Protein AF-H8GKP0-F1 (afdb_monomer)

Structure (mmCIF, N/CA/C/O backbone):
data_AF-H8GKP0-F1
#
_entry.id   AF-H8GKP0-F1
#
loop_
_atom_site.group_PDB
_atom_site.id
_atom_site.type_symbol
_atom_site.label_atom_id
_atom_site.label_alt_id
_atom_site.label_comp_id
_atom_site.label_asym_id
_atom_site.label_entity_id
_atom_site.label_seq_id
_atom_site.pdbx_PDB_ins_code
_atom_site.Cartn_x
_atom_site.Cartn_y
_atom_site.Cartn_z
_atom_site.occupancy
_atom_site.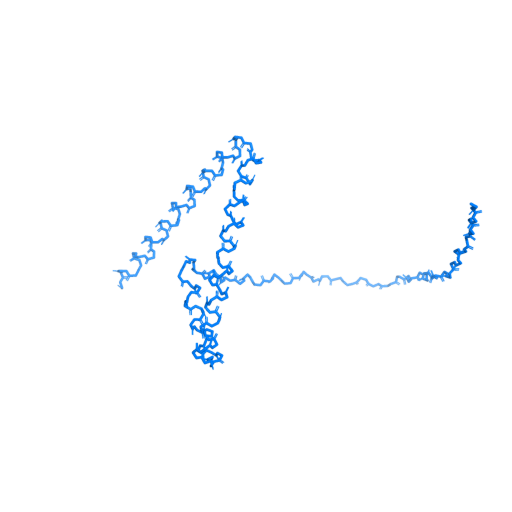B_iso_or_equiv
_atom_site.auth_seq_id
_atom_site.auth_comp_id
_atom_site.auth_asym_id
_atom_site.auth_atom_id
_atom_site.pdbx_PDB_model_num
ATOM 1 N N . MET A 1 1 ? 50.719 -21.593 21.053 1.00 41.06 1 MET A N 1
ATOM 2 C CA . MET A 1 1 ? 50.762 -23.034 21.385 1.00 41.06 1 MET A CA 1
ATOM 3 C C . MET A 1 1 ? 49.450 -23.637 20.949 1.00 41.06 1 MET A C 1
ATOM 5 O O . MET A 1 1 ? 48.398 -23.251 21.436 1.00 41.06 1 MET A O 1
ATOM 9 N N . ASN A 1 2 ? 49.546 -24.506 19.957 1.00 44.72 2 ASN A N 1
ATOM 10 C CA . ASN A 1 2 ? 48.459 -24.949 19.105 1.00 44.72 2 ASN A CA 1
ATOM 11 C C . ASN A 1 2 ? 48.092 -26.350 19.587 1.00 44.72 2 ASN A C 1
ATOM 13 O O . ASN A 1 2 ? 48.994 -27.179 19.703 1.00 44.72 2 ASN A O 1
ATOM 17 N N . LYS A 1 3 ? 46.816 -26.626 19.867 1.00 50.34 3 LYS A N 1
ATOM 18 C CA . LYS A 1 3 ? 46.337 -28.001 20.058 1.00 50.34 3 LYS A CA 1
ATOM 19 C C . LYS A 1 3 ? 44.976 -28.175 19.390 1.00 50.34 3 LYS A C 1
ATOM 21 O O . LYS A 1 3 ? 43.930 -27.935 19.976 1.00 50.34 3 LYS A O 1
ATOM 26 N N . THR A 1 4 ? 45.054 -28.566 18.126 1.00 46.34 4 THR A N 1
ATOM 27 C CA . THR A 1 4 ? 44.065 -29.343 17.376 1.00 46.34 4 THR A CA 1
ATOM 2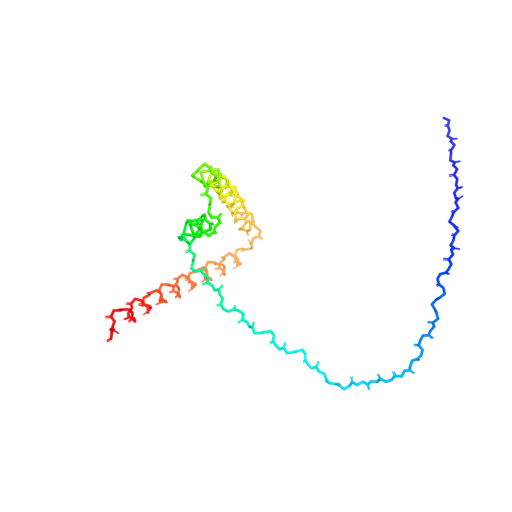8 C C . THR A 1 4 ? 43.699 -30.622 18.128 1.00 46.34 4 THR A C 1
ATOM 30 O O . THR A 1 4 ? 44.605 -31.372 18.494 1.00 46.34 4 THR A O 1
ATOM 33 N N . ILE A 1 5 ? 42.403 -30.911 18.288 1.00 56.22 5 ILE A N 1
ATOM 34 C CA . ILE A 1 5 ? 41.917 -32.282 18.483 1.00 56.22 5 ILE A CA 1
ATOM 35 C C . ILE A 1 5 ? 40.771 -32.544 17.508 1.00 56.22 5 ILE A C 1
ATOM 37 O O . ILE A 1 5 ? 39.774 -31.832 17.432 1.00 56.22 5 ILE A O 1
ATOM 41 N N . THR A 1 6 ? 41.036 -33.581 16.739 1.00 49.31 6 THR A N 1
ATOM 42 C CA . THR A 1 6 ? 40.328 -34.181 15.628 1.00 49.31 6 THR A CA 1
ATOM 43 C C . THR A 1 6 ? 39.234 -35.124 16.135 1.00 49.31 6 THR A C 1
ATOM 45 O O . THR A 1 6 ? 39.485 -35.880 17.065 1.00 49.31 6 THR A O 1
ATOM 48 N N . SER A 1 7 ? 38.106 -35.146 15.415 1.00 41.75 7 SER A N 1
ATOM 49 C CA . SER A 1 7 ? 37.268 -36.325 15.117 1.00 41.75 7 SER A CA 1
ATOM 50 C C . SER A 1 7 ? 36.498 -37.023 16.248 1.00 41.75 7 SER A C 1
ATOM 52 O O . SER A 1 7 ? 37.087 -37.559 17.176 1.00 41.75 7 SER A O 1
ATOM 54 N N . LEU A 1 8 ? 35.178 -37.164 16.061 1.00 42.94 8 LEU A N 1
ATOM 55 C CA . LEU A 1 8 ? 34.588 -38.472 15.729 1.00 42.94 8 LEU A CA 1
ATOM 56 C C . LEU A 1 8 ? 33.151 -38.289 15.207 1.00 42.94 8 LEU A C 1
ATOM 58 O O . LEU A 1 8 ? 32.231 -37.979 15.960 1.00 42.94 8 LEU A O 1
ATOM 62 N N . ILE A 1 9 ? 32.959 -38.491 13.903 1.00 51.09 9 ILE A N 1
ATOM 63 C CA . ILE A 1 9 ? 31.649 -38.788 13.315 1.00 51.09 9 ILE A CA 1
ATOM 64 C C . ILE A 1 9 ? 31.427 -40.282 13.536 1.00 51.09 9 ILE A C 1
ATOM 66 O O . ILE A 1 9 ? 32.162 -41.095 12.977 1.00 51.09 9 ILE A O 1
ATOM 70 N N . LEU A 1 10 ? 30.427 -40.646 14.336 1.00 49.78 10 LEU A N 1
ATOM 71 C CA . LEU A 1 10 ? 29.929 -42.014 14.397 1.00 49.78 10 LEU A CA 1
ATOM 72 C C . LEU A 1 10 ? 28.473 -42.002 13.941 1.00 49.78 10 LEU A C 1
ATOM 74 O O . LEU A 1 10 ? 27.568 -41.584 14.661 1.00 49.78 10 LEU A O 1
ATOM 78 N N . GLY A 1 11 ? 28.290 -42.405 12.687 1.00 40.84 11 GLY A N 1
ATOM 79 C CA . GLY A 1 11 ? 26.989 -42.670 12.105 1.00 40.84 11 GLY A CA 1
ATOM 80 C C . GLY A 1 11 ? 26.307 -43.838 12.809 1.00 40.84 11 GLY A C 1
ATOM 81 O O . GLY A 1 11 ? 26.900 -44.899 12.992 1.00 40.84 11 GLY A O 1
ATOM 82 N N . LEU A 1 12 ? 25.035 -43.652 13.143 1.00 52.44 12 LEU A N 1
ATOM 83 C CA . LEU A 1 12 ? 24.089 -44.745 13.297 1.00 52.44 12 LEU A CA 1
ATOM 84 C C . LEU A 1 12 ? 23.124 -44.659 12.121 1.00 52.44 12 LEU A C 1
ATOM 86 O O . LEU A 1 12 ? 22.399 -43.681 11.946 1.00 52.44 12 LEU A O 1
ATOM 90 N N . GLY A 1 13 ? 23.235 -45.667 11.260 1.00 39.66 13 GLY A N 1
ATOM 91 C CA . GLY A 1 13 ? 22.493 -45.793 10.023 1.00 39.66 13 GLY A CA 1
ATOM 92 C C . GLY A 1 13 ? 21.001 -45.946 10.272 1.00 39.66 13 GLY A C 1
ATOM 93 O O . GLY A 1 13 ? 20.559 -46.826 11.006 1.00 39.66 13 GLY A O 1
ATOM 94 N N . ILE A 1 14 ? 20.227 -45.110 9.593 1.00 53.25 14 ILE A N 1
ATOM 95 C CA . ILE A 1 14 ? 18.821 -45.382 9.329 1.00 53.25 14 ILE A CA 1
ATOM 96 C C . ILE A 1 14 ? 18.813 -46.321 8.124 1.00 53.25 14 ILE A C 1
ATOM 98 O O . ILE A 1 14 ? 19.085 -45.909 6.997 1.00 53.25 14 ILE A O 1
ATOM 102 N N . THR A 1 15 ? 18.566 -47.603 8.371 1.00 42.94 15 THR A N 1
ATOM 103 C CA . THR A 1 15 ? 18.292 -48.591 7.328 1.00 42.94 15 THR A CA 1
ATOM 104 C C . THR A 1 15 ? 16.941 -48.266 6.702 1.00 42.94 15 THR A C 1
ATOM 106 O O . THR A 1 15 ? 15.903 -48.439 7.339 1.00 42.94 15 THR A O 1
ATOM 109 N N . TRP A 1 16 ? 16.948 -47.784 5.462 1.00 56.06 16 TRP A N 1
ATOM 110 C CA . TRP A 1 16 ? 15.741 -47.690 4.651 1.00 56.06 16 TRP A CA 1
ATOM 111 C C . TRP A 1 16 ? 15.372 -49.105 4.206 1.00 56.06 16 TRP A C 1
ATOM 113 O O . TRP A 1 16 ? 15.996 -49.666 3.306 1.00 56.06 16 TRP A O 1
ATOM 123 N N . THR A 1 17 ? 14.390 -49.714 4.863 1.00 64.00 17 THR A N 1
ATOM 124 C CA . THR A 1 17 ? 13.726 -50.902 4.334 1.00 64.00 17 THR A CA 1
ATOM 125 C C . THR A 1 17 ? 12.855 -50.484 3.155 1.00 64.00 17 THR A C 1
ATOM 127 O O . THR A 1 17 ? 12.000 -49.605 3.261 1.00 64.00 17 THR A O 1
ATOM 130 N N . ALA A 1 18 ? 13.115 -51.105 2.007 1.00 50.53 18 ALA A N 1
ATOM 131 C CA . ALA A 1 18 ? 12.335 -50.960 0.792 1.00 50.53 18 ALA A CA 1
ATOM 132 C C . ALA A 1 18 ? 10.884 -51.401 1.038 1.00 50.53 18 ALA A C 1
ATOM 134 O O . ALA A 1 18 ? 10.626 -52.556 1.377 1.00 50.53 18 ALA A O 1
ATOM 135 N N . PHE A 1 19 ? 9.943 -50.476 0.858 1.00 53.09 19 PHE A N 1
ATOM 136 C CA . PHE A 1 19 ? 8.520 -50.772 0.775 1.00 53.09 19 PHE A CA 1
ATOM 137 C C . PHE A 1 19 ? 8.194 -51.050 -0.694 1.00 53.09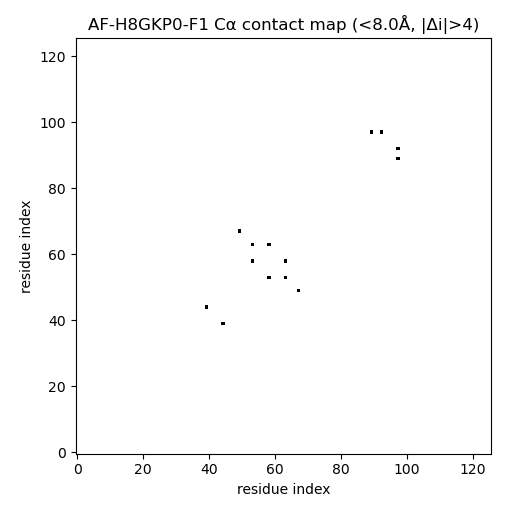 19 PHE A C 1
ATOM 139 O O . PHE A 1 19 ? 8.103 -50.130 -1.508 1.00 53.09 19 PHE A O 1
ATOM 146 N N . ALA A 1 20 ? 8.111 -52.332 -1.043 1.00 47.75 20 ALA A N 1
ATOM 147 C CA . ALA A 1 20 ? 7.646 -52.769 -2.347 1.00 47.75 20 ALA A CA 1
ATOM 148 C C . ALA A 1 20 ? 6.111 -52.690 -2.402 1.00 47.75 20 ALA A C 1
ATOM 150 O O . ALA A 1 20 ? 5.422 -53.290 -1.584 1.00 47.75 20 ALA A O 1
ATOM 151 N N . GLU A 1 21 ? 5.622 -51.942 -3.391 1.00 42.56 21 GLU A N 1
ATOM 152 C CA . GLU A 1 21 ? 4.608 -52.405 -4.341 1.00 42.56 21 GLU A CA 1
ATOM 153 C C . GLU A 1 21 ? 3.297 -52.967 -3.776 1.00 42.56 21 GLU A C 1
ATOM 155 O O . GLU A 1 21 ? 3.197 -54.157 -3.510 1.00 42.56 21 GLU A O 1
ATOM 160 N N . THR A 1 22 ? 2.236 -52.151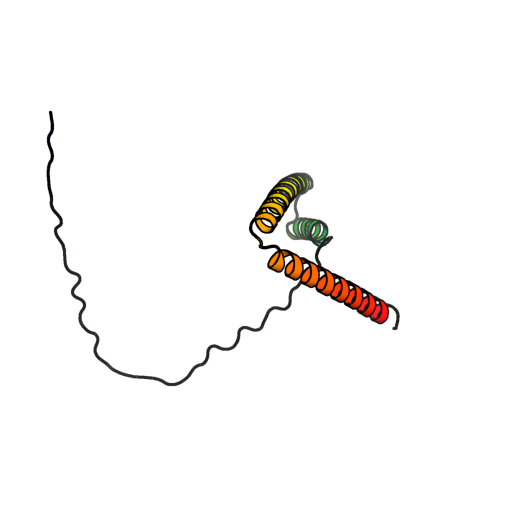 -3.741 1.00 39.81 22 THR A N 1
ATOM 161 C CA . THR A 1 22 ? 0.909 -52.544 -4.262 1.00 39.81 22 THR A CA 1
ATOM 162 C C . THR A 1 22 ? 0.016 -51.307 -4.429 1.00 39.81 22 THR A C 1
ATOM 164 O O . THR A 1 22 ? -0.153 -50.537 -3.491 1.00 39.81 22 THR A O 1
ATOM 167 N N . GLY A 1 23 ? -0.630 -51.163 -5.589 1.00 44.00 23 GLY A N 1
ATOM 168 C CA . GLY A 1 23 ? -1.948 -50.520 -5.663 1.00 44.00 23 GLY A CA 1
ATOM 169 C C . GLY A 1 23 ? -1.986 -49.051 -6.084 1.00 44.00 23 GLY A C 1
ATOM 170 O O . GLY A 1 23 ? -2.025 -48.142 -5.266 1.00 44.00 23 GLY A O 1
ATOM 171 N N . GLN A 1 24 ? -2.101 -48.846 -7.391 1.00 51.00 24 GLN A N 1
ATOM 172 C CA . GLN A 1 24 ? -2.650 -47.648 -8.019 1.00 51.00 24 GLN A CA 1
ATOM 173 C C . GLN A 1 24 ? -4.174 -47.570 -7.754 1.00 51.00 24 GLN A C 1
ATOM 175 O O . GLN A 1 24 ? -4.872 -48.553 -8.005 1.00 51.00 24 GLN A O 1
ATOM 180 N N . PRO A 1 25 ? -4.711 -46.418 -7.322 1.00 46.00 25 PRO A N 1
ATOM 181 C CA . PRO A 1 25 ? -6.022 -45.962 -7.794 1.00 46.00 25 PRO A CA 1
ATOM 182 C C . PRO A 1 25 ? -5.857 -44.578 -8.447 1.00 46.00 25 PRO A C 1
ATOM 184 O O . PRO A 1 25 ? -5.217 -43.681 -7.914 1.00 46.00 25 PRO A O 1
ATOM 187 N N . ALA A 1 26 ? -6.168 -44.445 -9.734 1.00 44.97 26 ALA A N 1
ATOM 188 C CA . ALA A 1 26 ? -7.479 -43.999 -10.204 1.00 44.97 26 ALA A CA 1
ATOM 189 C C . ALA A 1 26 ? -7.857 -42.602 -9.671 1.00 44.97 26 ALA A C 1
ATOM 191 O O . ALA A 1 26 ? -8.316 -42.461 -8.549 1.00 44.97 26 ALA A O 1
ATOM 192 N N . ALA A 1 27 ? -7.647 -41.613 -10.547 1.00 53.41 27 ALA A N 1
ATOM 193 C CA . ALA A 1 27 ? -8.399 -40.370 -10.704 1.00 53.41 27 ALA A CA 1
ATOM 194 C C . ALA A 1 27 ? -8.922 -39.662 -9.442 1.00 53.41 27 ALA A C 1
ATOM 196 O O . ALA A 1 27 ? -9.974 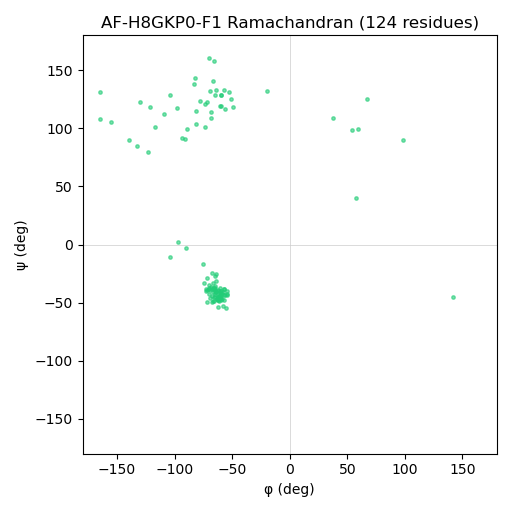-40.015 -8.932 1.00 53.41 27 ALA A O 1
ATOM 197 N N . GLU A 1 28 ? -8.314 -38.523 -9.105 1.00 38.44 28 GLU A N 1
ATOM 198 C CA . GLU A 1 28 ? -9.083 -37.366 -8.640 1.00 38.44 28 GLU A CA 1
ATOM 199 C C . GLU A 1 28 ? -8.293 -36.078 -8.901 1.00 38.44 28 GLU A C 1
ATOM 201 O O . GLU A 1 28 ? -7.281 -35.774 -8.269 1.00 38.44 28 GLU A O 1
ATOM 206 N N . SER A 1 29 ? -8.734 -35.337 -9.915 1.00 53.88 29 SER A N 1
ATOM 207 C CA . SER A 1 29 ? -8.333 -33.953 -10.141 1.00 53.88 29 SER A CA 1
ATOM 208 C C . SER A 1 29 ? -8.678 -33.136 -8.890 1.00 53.88 29 SER A C 1
ATOM 210 O O . SER A 1 29 ? -9.811 -33.247 -8.418 1.00 53.88 29 SER A O 1
ATOM 212 N N . PRO A 1 30 ? -7.781 -32.287 -8.356 1.00 56.81 30 PRO A N 1
ATOM 213 C CA . PRO A 1 30 ? -8.162 -31.400 -7.268 1.00 56.81 30 PRO A CA 1
ATOM 214 C C . PRO A 1 30 ? -9.302 -30.488 -7.756 1.00 56.81 30 PRO A C 1
ATOM 216 O O . PRO A 1 30 ? -9.172 -29.886 -8.830 1.00 56.81 30 PRO A O 1
ATOM 219 N N . PRO A 1 31 ? -10.425 -30.380 -7.022 1.00 48.53 31 PRO A N 1
ATOM 220 C CA . PRO A 1 31 ? -11.469 -29.437 -7.374 1.00 48.53 31 PRO A CA 1
ATOM 221 C C . PRO A 1 31 ? -10.873 -28.032 -7.363 1.00 48.53 31 PRO A C 1
ATOM 223 O O . PRO A 1 31 ? -10.201 -27.620 -6.416 1.00 48.53 31 PRO A O 1
ATOM 226 N N . ALA A 1 32 ? -11.103 -27.321 -8.463 1.00 55.72 32 ALA A N 1
ATOM 227 C CA . ALA A 1 32 ? -10.760 -25.925 -8.617 1.00 55.72 32 ALA A CA 1
ATOM 228 C C . ALA A 1 32 ? -11.270 -25.141 -7.403 1.00 55.72 32 ALA A C 1
ATOM 230 O O . ALA A 1 32 ? -12.474 -25.093 -7.147 1.00 55.72 32 ALA A O 1
ATOM 231 N N . SER A 1 33 ? -10.348 -24.525 -6.661 1.00 57.31 33 SER A N 1
ATOM 232 C CA . SER A 1 33 ? -10.695 -23.536 -5.647 1.00 57.31 33 SER A CA 1
ATOM 233 C C . SER A 1 33 ? -11.625 -22.496 -6.278 1.00 57.31 33 SER A C 1
ATOM 235 O O . SER A 1 33 ? -11.244 -21.900 -7.293 1.00 57.31 33 SER A O 1
ATOM 237 N N . PRO A 1 34 ? -12.817 -22.230 -5.715 1.00 52.47 34 PRO A N 1
ATOM 238 C CA . PRO A 1 34 ? -13.603 -21.090 -6.147 1.00 52.47 34 PRO A CA 1
ATOM 239 C C . PRO A 1 34 ? -12.771 -19.831 -5.899 1.00 52.47 34 PRO A C 1
ATOM 241 O O . PRO A 1 34 ? -12.351 -19.540 -4.777 1.00 52.47 34 PRO A O 1
ATOM 244 N N . ALA A 1 35 ? -12.487 -19.109 -6.981 1.00 50.66 35 ALA A N 1
ATOM 245 C CA . ALA A 1 35 ? -11.877 -17.796 -6.925 1.00 50.66 35 ALA A CA 1
ATOM 246 C C . ALA A 1 35 ? -12.759 -16.897 -6.052 1.00 50.66 35 ALA A C 1
ATOM 248 O O . ALA A 1 35 ? -13.909 -16.640 -6.392 1.00 50.66 35 ALA A O 1
ATOM 249 N N . VAL A 1 36 ? -12.223 -16.434 -4.924 1.00 56.53 36 VAL A N 1
ATOM 250 C CA . VAL A 1 36 ? -12.851 -15.410 -4.086 1.00 56.53 36 VAL A CA 1
ATOM 251 C C . VAL A 1 36 ? -12.810 -14.090 -4.865 1.00 56.53 36 VAL A C 1
ATOM 253 O O . VAL A 1 36 ? -11.712 -13.564 -5.068 1.00 56.53 36 VAL A O 1
ATOM 256 N N . PRO A 1 37 ? -13.940 -13.496 -5.298 1.00 54.94 37 PRO A N 1
ATOM 257 C CA . PRO A 1 37 ? -13.929 -12.147 -5.822 1.00 54.94 37 PRO A CA 1
ATOM 258 C C . PRO A 1 37 ? -14.200 -11.209 -4.649 1.00 54.94 37 PRO A C 1
ATOM 260 O O . PRO A 1 37 ? -15.338 -10.896 -4.320 1.00 54.94 37 PRO A O 1
ATOM 263 N N . ALA A 1 38 ? -13.141 -10.755 -3.993 1.00 51.59 38 ALA A N 1
ATOM 264 C CA . ALA A 1 38 ?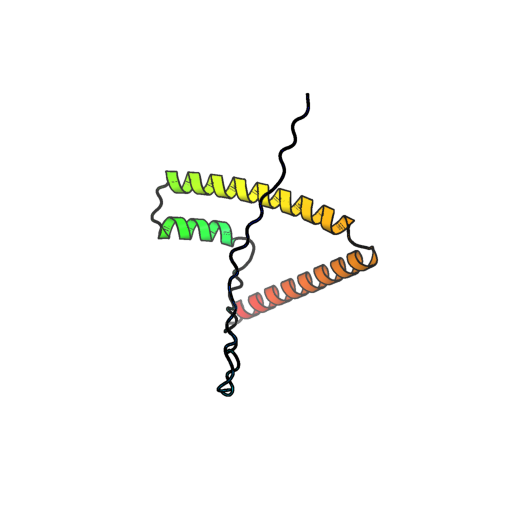 -13.245 -9.633 -3.075 1.00 51.59 38 ALA A CA 1
ATOM 265 C C . ALA A 1 38 ? -12.119 -8.656 -3.385 1.00 51.59 38 ALA A C 1
ATOM 267 O O . ALA A 1 38 ? -11.050 -8.684 -2.778 1.00 51.59 38 ALA A O 1
ATOM 268 N N . ALA A 1 39 ? -12.369 -7.786 -4.360 1.00 58.19 39 ALA A N 1
ATOM 269 C CA . ALA A 1 39 ? -11.603 -6.564 -4.528 1.00 58.19 39 ALA A CA 1
ATOM 270 C C . ALA A 1 39 ? -12.343 -5.433 -3.793 1.00 58.19 39 ALA A C 1
ATOM 272 O O . ALA A 1 39 ? -13.219 -4.804 -4.387 1.00 58.19 39 ALA A O 1
ATOM 273 N N . PRO A 1 40 ? -12.043 -5.151 -2.509 1.00 48.25 40 PRO A N 1
ATOM 274 C CA . PRO A 1 40 ? -12.541 -3.945 -1.880 1.00 48.25 40 PRO A CA 1
ATOM 275 C C . PRO A 1 40 ? -11.765 -2.749 -2.436 1.00 48.25 40 PRO A C 1
ATOM 277 O O . PRO A 1 40 ? -10.537 -2.667 -2.353 1.00 48.25 40 PRO A O 1
ATOM 280 N N . GLU A 1 41 ? -12.537 -1.846 -3.025 1.00 49.69 41 GLU A N 1
ATOM 281 C CA . GLU A 1 41 ? -12.222 -0.476 -3.401 1.00 49.69 41 GLU A CA 1
ATOM 282 C C . GLU A 1 41 ? -11.020 0.158 -2.674 1.00 49.69 41 GLU A C 1
ATOM 284 O O . GLU A 1 41 ? -10.859 0.166 -1.450 1.00 49.69 41 GLU A O 1
ATOM 289 N N . THR A 1 42 ? -10.155 0.767 -3.470 1.00 56.81 42 THR A N 1
ATOM 290 C CA . THR A 1 42 ? -8.884 1.323 -3.026 1.00 56.81 42 THR A CA 1
ATOM 291 C C . THR A 1 42 ? -9.018 2.829 -2.797 1.00 56.81 42 THR A C 1
ATOM 293 O O . THR A 1 42 ? -9.286 3.600 -3.713 1.00 56.81 42 THR A O 1
ATOM 296 N N . GLY A 1 43 ? -8.812 3.267 -1.549 1.00 49.50 43 GLY A N 1
ATOM 297 C CA . GLY A 1 43 ? -8.471 4.665 -1.243 1.00 49.50 43 GLY A CA 1
ATOM 298 C C . GLY A 1 43 ? -9.099 5.248 0.024 1.00 49.50 43 GLY A C 1
ATOM 299 O O . GLY A 1 43 ? -8.388 5.856 0.821 1.00 49.50 43 GLY A O 1
ATOM 300 N N . LYS A 1 44 ? -10.401 5.032 0.257 1.00 50.56 44 LYS A N 1
ATOM 301 C CA . LYS A 1 44 ? -11.119 5.506 1.468 1.00 50.56 44 LYS A CA 1
ATOM 302 C C . LYS A 1 44 ? -11.405 4.409 2.499 1.00 50.56 44 LYS A C 1
ATOM 304 O O . LYS A 1 44 ? -11.723 4.706 3.648 1.00 50.56 44 LYS A O 1
ATOM 309 N N . HIS A 1 45 ? -11.196 3.152 2.119 1.00 55.28 45 HIS A N 1
ATOM 310 C CA . HIS A 1 45 ? -11.560 1.983 2.919 1.00 55.28 45 HIS A CA 1
ATOM 311 C C . HIS A 1 45 ? -10.795 1.843 4.231 1.00 55.28 45 HIS A C 1
ATOM 313 O O . HIS A 1 45 ? -11.336 1.295 5.176 1.00 55.28 45 HIS A O 1
ATOM 319 N N . HIS A 1 46 ? -9.572 2.360 4.356 1.00 57.00 46 HIS A N 1
ATOM 320 C CA . HIS A 1 46 ? -8.800 2.143 5.587 1.00 57.00 46 HIS A CA 1
ATOM 321 C C . HIS A 1 46 ? -9.347 2.901 6.803 1.00 57.00 46 HIS A C 1
ATOM 323 O O . HIS A 1 46 ? -9.303 2.375 7.910 1.00 57.00 46 HIS A O 1
ATOM 329 N N . GLY A 1 47 ? -9.887 4.111 6.612 1.00 59.91 47 GLY A N 1
ATOM 330 C CA . GLY A 1 47 ? -10.520 4.860 7.704 1.00 59.91 47 GLY A CA 1
ATOM 331 C C . GLY A 1 47 ? -11.874 4.270 8.097 1.00 59.91 47 GLY A C 1
ATOM 332 O O . GLY A 1 47 ? -12.183 4.178 9.281 1.00 59.91 47 GLY A O 1
ATOM 333 N N . ILE A 1 48 ? -12.641 3.817 7.099 1.00 61.84 48 ILE A N 1
ATOM 334 C CA . ILE A 1 48 ? -13.939 3.160 7.294 1.00 61.84 48 ILE A CA 1
ATOM 335 C C . ILE A 1 48 ? -13.745 1.822 8.015 1.00 61.84 48 ILE A C 1
ATOM 337 O O . ILE A 1 48 ? -14.403 1.580 9.020 1.00 61.84 48 ILE A O 1
ATOM 341 N N . LYS A 1 49 ? -12.763 1.020 7.591 1.00 74.69 49 LYS A N 1
ATOM 342 C CA . LYS A 1 49 ? -12.414 -0.252 8.233 1.00 74.69 49 LYS A CA 1
ATOM 343 C C . LYS A 1 49 ? -11.947 -0.072 9.666 1.00 74.69 49 LYS A C 1
ATOM 345 O O . LYS A 1 49 ? -12.338 -0.863 10.503 1.00 74.69 49 LYS A O 1
ATOM 350 N N . LEU A 1 50 ? -11.152 0.956 9.979 1.00 78.19 50 LEU A N 1
ATOM 351 C CA . LEU A 1 50 ? -10.720 1.176 11.364 1.00 78.19 50 LEU A CA 1
ATOM 352 C C . LEU A 1 50 ? -11.895 1.546 12.277 1.00 78.19 50 LEU A C 1
ATOM 354 O O . LEU A 1 50 ? -11.936 1.091 13.413 1.00 78.19 50 LEU A O 1
ATOM 358 N N . LYS A 1 51 ? -12.848 2.339 11.771 1.00 79.69 51 LYS A N 1
ATOM 359 C CA . LYS A 1 51 ? -14.069 2.699 12.502 1.00 79.69 51 LYS A CA 1
ATOM 360 C C . LYS A 1 51 ? -15.012 1.501 12.676 1.00 79.69 51 LYS A C 1
ATOM 362 O O . LYS A 1 51 ? -15.602 1.346 13.734 1.00 79.69 51 LYS A O 1
ATOM 367 N N . GLN A 1 52 ? -15.135 0.648 11.660 1.00 84.69 52 GLN A N 1
ATOM 368 C CA . GLN A 1 52 ? -15.877 -0.614 11.763 1.00 84.69 52 GLN A CA 1
ATOM 369 C C . GLN A 1 52 ? -15.220 -1.547 12.782 1.00 84.69 52 GLN A C 1
ATOM 371 O O . GLN A 1 52 ? -15.887 -2.024 13.689 1.00 84.69 52 GLN A O 1
ATOM 376 N N . LEU A 1 53 ? -13.895 -1.705 12.712 1.00 83.81 53 LEU A N 1
ATOM 377 C CA . LEU A 1 53 ? -13.135 -2.535 13.644 1.00 83.81 53 LEU A CA 1
ATOM 378 C C . LEU A 1 53 ? -13.238 -2.019 15.086 1.00 83.81 53 LEU A C 1
ATOM 380 O O . LEU A 1 53 ? -13.328 -2.815 16.012 1.00 83.81 53 LEU A O 1
ATOM 384 N N . SER A 1 54 ? -13.223 -0.695 15.296 1.00 84.00 54 SER A N 1
ATOM 385 C CA . SER A 1 54 ? -13.364 -0.126 16.639 1.00 84.00 54 SER A CA 1
ATOM 386 C C . SER A 1 54 ? -14.760 -0.344 17.216 1.00 84.00 54 SER A C 1
ATOM 388 O O . SER A 1 54 ? -14.873 -0.625 18.407 1.00 84.00 54 SER A O 1
ATOM 390 N N . GLN A 1 55 ? -15.800 -0.280 16.378 1.00 86.69 55 GLN A N 1
ATOM 391 C CA . GLN A 1 55 ? -17.179 -0.587 16.763 1.00 86.69 55 GLN A CA 1
ATOM 392 C C . GLN A 1 55 ? -17.382 -2.080 17.049 1.00 86.69 55 GLN A C 1
ATOM 394 O O . GLN A 1 55 ? -17.949 -2.422 18.081 1.00 86.69 55 GLN A O 1
ATOM 399 N N . GLU A 1 56 ? -16.885 -2.964 16.182 1.00 89.25 56 GLU A N 1
ATOM 400 C CA . GLU A 1 56 ? -16.999 -4.422 16.335 1.00 89.25 56 GLU A CA 1
ATOM 401 C C . GLU A 1 56 ? -16.247 -4.945 17.565 1.00 89.25 56 GLU A C 1
ATOM 403 O O . GLU A 1 56 ? -16.713 -5.865 18.232 1.00 89.25 56 GLU A O 1
ATOM 408 N N . LEU A 1 57 ? -15.099 -4.346 17.894 1.00 89.00 57 LEU A N 1
ATOM 409 C CA . LEU A 1 57 ? -14.283 -4.733 19.048 1.00 89.00 57 LEU A CA 1
ATOM 410 C C . LEU A 1 57 ? -14.647 -3.980 20.337 1.00 89.00 57 LEU A C 1
ATOM 412 O O . LEU A 1 57 ? -14.039 -4.242 21.373 1.00 89.00 57 LEU A O 1
ATOM 416 N N . GLY A 1 58 ? -15.594 -3.036 20.280 1.00 89.69 58 GLY A N 1
ATOM 417 C CA . GLY A 1 58 ? -15.995 -2.227 21.433 1.00 89.69 58 GLY A CA 1
ATOM 418 C C . GLY A 1 58 ? -14.834 -1.444 22.054 1.00 89.69 58 GLY A C 1
ATOM 419 O O . GLY A 1 58 ? -14.714 -1.388 23.278 1.00 89.69 58 GLY A O 1
ATOM 420 N N . LEU A 1 59 ? -13.942 -0.887 21.227 1.00 90.50 59 LEU A N 1
ATOM 421 C CA . LEU A 1 59 ? -12.760 -0.174 21.717 1.00 90.50 59 LEU A CA 1
ATOM 422 C C . LEU A 1 59 ? -13.154 1.112 22.450 1.00 90.50 59 LEU A C 1
ATOM 424 O O . LEU A 1 59 ? -14.022 1.857 21.996 1.00 90.50 59 LEU A O 1
ATOM 428 N N . SER A 1 60 ? -12.455 1.418 23.546 1.00 91.00 60 SER A N 1
ATOM 429 C CA . SER A 1 60 ? -12.580 2.725 24.197 1.00 91.00 60 SER A CA 1
ATOM 430 C C . SER A 1 60 ? -11.958 3.837 23.345 1.00 91.00 60 SER A C 1
ATOM 432 O O . SER A 1 60 ? -11.092 3.586 22.500 1.00 91.00 60 SER A O 1
ATOM 434 N N . GLU A 1 61 ? -12.334 5.093 23.602 1.00 87.94 61 GLU A N 1
ATOM 435 C CA . GLU A 1 61 ? -11.785 6.248 22.873 1.00 87.94 61 GLU A CA 1
ATOM 436 C C . GLU A 1 61 ? -10.252 6.332 22.972 1.00 87.94 61 GLU A C 1
ATOM 438 O O . GLU A 1 61 ? -9.566 6.626 21.987 1.00 87.94 61 GLU A O 1
ATOM 443 N N . GLU A 1 62 ? -9.686 6.003 24.138 1.00 89.44 62 GLU A N 1
ATOM 444 C CA . GLU A 1 62 ? -8.235 5.957 24.326 1.00 89.44 62 GLU A CA 1
ATOM 445 C C . GLU A 1 62 ? -7.567 4.865 23.482 1.00 89.44 62 GLU A C 1
ATOM 447 O O . GLU A 1 62 ? -6.494 5.084 22.909 1.00 89.44 62 GLU A O 1
ATOM 452 N N . GLN A 1 63 ? -8.181 3.683 23.393 1.00 88.12 63 GLN A N 1
ATOM 453 C CA . GLN A 1 63 ? -7.675 2.580 22.575 1.00 88.12 63 GLN A CA 1
ATOM 454 C C . GLN A 1 63 ? -7.764 2.922 21.086 1.00 88.12 63 GLN A C 1
ATOM 456 O O . GLN A 1 63 ? -6.790 2.735 20.354 1.00 88.12 63 GLN A O 1
ATOM 461 N N . GLU A 1 64 ? -8.886 3.493 20.643 1.00 88.94 64 GLU A N 1
ATOM 462 C CA . GLU A 1 64 ? -9.072 3.934 19.261 1.00 88.94 64 GLU A CA 1
ATOM 463 C C . GLU A 1 64 ? -8.042 5.007 18.874 1.00 88.94 64 GLU A C 1
ATOM 465 O O . GLU A 1 64 ? -7.457 4.951 17.788 1.00 88.94 64 GLU A O 1
ATOM 470 N N . SER A 1 65 ? -7.759 5.956 1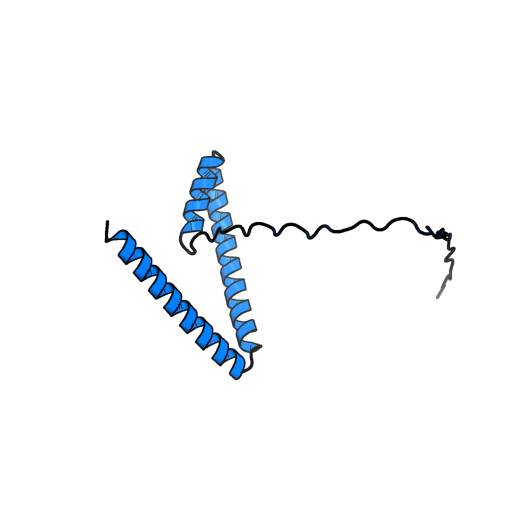9.771 1.00 89.94 65 SER A N 1
ATOM 471 C CA . SER A 1 65 ? -6.740 6.989 19.563 1.00 89.94 65 SER A CA 1
ATOM 472 C C . SER A 1 65 ? -5.338 6.389 19.383 1.00 89.94 65 SER A C 1
ATOM 474 O O . SER A 1 65 ? -4.638 6.709 18.413 1.00 89.94 65 SER A O 1
ATOM 476 N N . LYS A 1 66 ? -4.951 5.439 20.248 1.00 90.31 66 LYS A N 1
ATOM 477 C CA . LYS A 1 66 ? -3.670 4.715 20.145 1.00 90.31 66 LYS A CA 1
ATOM 478 C C . LYS A 1 66 ? -3.567 3.933 18.833 1.00 90.31 66 LYS A C 1
ATOM 480 O O . LYS A 1 66 ? -2.544 4.016 18.148 1.00 90.31 66 LYS A O 1
ATOM 485 N N . PHE A 1 67 ? -4.635 3.244 18.428 1.00 88.19 67 PHE A N 1
ATOM 486 C CA . PHE A 1 67 ? -4.684 2.539 17.146 1.00 88.19 67 PHE A CA 1
ATOM 487 C C . PHE A 1 67 ? -4.560 3.495 15.958 1.00 88.19 67 PHE A C 1
ATOM 489 O O . PHE A 1 67 ? -3.735 3.267 15.072 1.00 88.19 67 PHE A O 1
ATOM 496 N N . LYS A 1 68 ? -5.306 4.605 15.941 1.00 87.75 68 LYS A N 1
ATOM 497 C CA . LYS A 1 68 ? -5.203 5.624 14.883 1.00 87.75 68 LYS A CA 1
ATOM 498 C C . LYS A 1 68 ? -3.778 6.154 14.744 1.00 87.75 68 LYS A C 1
ATOM 500 O O . LYS A 1 68 ? -3.292 6.291 13.619 1.00 87.75 68 LYS A O 1
ATOM 505 N N . ALA A 1 69 ? -3.101 6.436 15.856 1.00 90.31 69 ALA A N 1
ATOM 506 C CA . ALA A 1 69 ? -1.711 6.882 15.845 1.00 90.31 69 ALA A CA 1
ATOM 507 C C . ALA A 1 69 ? -0.772 5.812 15.257 1.00 90.31 69 ALA A C 1
ATOM 509 O O . ALA A 1 69 ? 0.041 6.118 14.379 1.00 90.31 69 ALA A O 1
ATOM 510 N N . LEU A 1 70 ? -0.936 4.548 15.664 1.00 90.38 70 LEU A N 1
ATOM 511 C CA . LEU A 1 70 ? -0.160 3.418 15.146 1.00 90.38 70 LEU A CA 1
ATOM 512 C C . LEU A 1 70 ? -0.347 3.240 13.631 1.00 90.38 70 LEU A C 1
ATOM 514 O O . LEU A 1 70 ? 0.637 3.102 12.898 1.00 90.38 70 LEU A O 1
ATOM 518 N N . PHE A 1 71 ? -1.593 3.284 13.152 1.00 87.94 71 PHE A N 1
ATOM 519 C CA . PHE A 1 71 ? -1.922 3.171 11.731 1.00 87.94 71 PHE A CA 1
ATOM 520 C C . PHE A 1 71 ? -1.350 4.331 10.916 1.00 87.94 71 PHE A C 1
ATOM 522 O O . PHE A 1 71 ? -0.819 4.103 9.831 1.00 87.94 71 PHE A O 1
ATOM 529 N N . LYS A 1 72 ? -1.411 5.569 11.427 1.00 89.12 72 LYS A N 1
ATOM 530 C CA . LYS A 1 72 ? -0.793 6.730 10.766 1.00 89.12 72 LYS A CA 1
ATOM 531 C C . LYS A 1 72 ? 0.716 6.545 10.611 1.00 89.12 72 LYS A C 1
ATOM 533 O O . LYS A 1 72 ? 1.225 6.709 9.504 1.00 89.12 72 LYS A O 1
ATOM 538 N N . LYS A 1 73 ? 1.407 6.139 11.682 1.00 91.88 73 LYS A N 1
ATOM 539 C CA . LYS A 1 73 ? 2.855 5.880 11.657 1.00 91.88 73 LYS A CA 1
ATOM 540 C C . LYS A 1 73 ? 3.219 4.798 10.635 1.00 91.88 73 LYS A C 1
ATOM 542 O O . LYS A 1 73 ? 4.123 4.994 9.828 1.00 91.88 73 LYS A O 1
ATOM 547 N N . HIS A 1 74 ? 2.487 3.684 10.620 1.00 89.81 74 HIS A N 1
ATOM 548 C CA . HIS A 1 74 ? 2.718 2.611 9.647 1.00 89.81 74 HIS A CA 1
ATOM 549 C C . HIS A 1 74 ? 2.428 3.048 8.216 1.00 89.81 74 HIS A C 1
ATOM 551 O O . HIS A 1 74 ? 3.208 2.750 7.317 1.00 89.81 74 HIS A O 1
ATOM 557 N N . LYS A 1 75 ? 1.337 3.786 7.993 1.00 88.56 75 LYS A N 1
ATOM 558 C CA . LYS A 1 75 ? 0.988 4.304 6.669 1.00 88.56 75 LYS A CA 1
ATOM 559 C C . LYS A 1 75 ? 2.103 5.178 6.101 1.00 88.56 75 LYS A C 1
ATOM 561 O O . LYS A 1 75 ? 2.393 5.072 4.914 1.00 88.56 75 LYS A O 1
ATOM 566 N N . GLN A 1 76 ? 2.716 6.017 6.932 1.00 92.38 76 GLN A N 1
ATOM 567 C CA . GLN A 1 76 ? 3.834 6.853 6.511 1.00 92.38 76 GLN A CA 1
ATOM 568 C C . GLN A 1 76 ? 5.062 6.013 6.144 1.00 92.38 76 GLN A C 1
ATOM 570 O O . GLN A 1 76 ? 5.563 6.149 5.035 1.00 92.38 76 GLN A O 1
ATOM 575 N N . LYS A 1 77 ? 5.456 5.057 6.993 1.00 93.81 77 LYS A N 1
ATOM 576 C CA . LYS A 1 77 ? 6.585 4.161 6.696 1.00 93.81 77 LYS A CA 1
ATOM 577 C C . LYS A 1 77 ? 6.372 3.343 5.417 1.00 93.81 77 LYS A C 1
ATOM 579 O O . LYS A 1 77 ? 7.277 3.194 4.609 1.00 93.81 77 LYS A O 1
ATOM 584 N N . ILE A 1 78 ? 5.162 2.824 5.207 1.00 92.44 78 ILE A N 1
ATOM 585 C CA . ILE A 1 78 ? 4.816 2.085 3.983 1.00 92.44 78 ILE A CA 1
ATOM 586 C C . ILE A 1 78 ? 4.883 3.000 2.759 1.00 92.44 78 ILE A C 1
ATOM 588 O O . ILE A 1 78 ? 5.284 2.551 1.688 1.00 92.44 78 ILE A O 1
ATOM 592 N N . LYS A 1 79 ? 4.474 4.266 2.895 1.00 93.00 79 LYS A N 1
ATOM 593 C CA . LYS A 1 79 ? 4.570 5.244 1.812 1.00 93.00 79 LYS A CA 1
ATOM 594 C C . LYS A 1 79 ? 6.032 5.475 1.422 1.00 93.00 79 LYS A C 1
ATOM 596 O O . LYS A 1 79 ? 6.327 5.378 0.240 1.00 93.00 79 LYS A O 1
ATOM 601 N N . GLU A 1 80 ? 6.908 5.695 2.398 1.00 95.00 80 GLU A N 1
ATOM 602 C CA . GLU A 1 80 ? 8.349 5.888 2.180 1.00 95.00 80 GLU A CA 1
ATOM 603 C C . GLU A 1 80 ? 8.969 4.675 1.468 1.00 95.00 80 GLU A C 1
ATOM 605 O O . GLU A 1 80 ? 9.504 4.823 0.375 1.00 95.00 80 GLU A O 1
ATOM 610 N N . ILE A 1 81 ? 8.761 3.461 1.996 1.00 95.31 81 ILE A N 1
ATOM 611 C CA . ILE A 1 81 ? 9.254 2.211 1.378 1.00 95.31 81 ILE A CA 1
ATOM 612 C C . ILE A 1 81 ? 8.727 2.046 -0.054 1.00 95.31 81 ILE A C 1
ATOM 614 O O . ILE A 1 81 ? 9.417 1.549 -0.941 1.00 95.31 81 ILE A O 1
ATOM 618 N N . ARG A 1 82 ? 7.470 2.426 -0.298 1.00 93.75 82 ARG A N 1
ATOM 619 C CA . ARG A 1 82 ? 6.862 2.315 -1.625 1.00 93.75 82 ARG A CA 1
ATOM 620 C C . ARG A 1 82 ? 7.457 3.311 -2.614 1.00 93.75 82 ARG A C 1
ATOM 622 O O . ARG A 1 82 ? 7.542 2.975 -3.791 1.00 93.75 82 ARG A O 1
ATOM 629 N N . GLU A 1 83 ? 7.766 4.525 -2.176 1.00 93.31 83 GLU A N 1
ATOM 630 C CA . GLU A 1 83 ? 8.392 5.548 -3.015 1.00 93.31 83 GLU A CA 1
ATOM 631 C C . GLU A 1 83 ? 9.821 5.128 -3.368 1.00 93.31 83 GLU A C 1
ATOM 633 O O . GLU A 1 83 ? 10.127 5.022 -4.554 1.00 93.31 83 GLU A O 1
ATOM 638 N N . GLU A 1 84 ? 10.611 4.734 -2.369 1.00 93.31 84 GLU A N 1
ATOM 639 C CA . GLU A 1 84 ? 11.967 4.195 -2.537 1.00 93.31 84 GLU A CA 1
ATOM 640 C C . GLU A 1 84 ? 11.981 2.990 -3.490 1.00 93.31 84 GLU A C 1
ATOM 642 O O . GLU A 1 84 ? 12.611 3.023 -4.547 1.00 93.31 84 GLU A O 1
ATOM 647 N N . GLY A 1 85 ? 11.166 1.967 -3.214 1.00 92.69 85 GLY A N 1
ATOM 648 C CA . GLY A 1 85 ? 11.087 0.783 -4.070 1.00 92.69 85 GLY A CA 1
ATOM 649 C C . GLY A 1 85 ? 10.565 1.077 -5.483 1.00 92.69 85 GLY A C 1
ATOM 650 O O . GLY A 1 85 ? 10.872 0.344 -6.422 1.00 92.69 85 GLY A O 1
ATOM 651 N N . GLN A 1 86 ? 9.780 2.144 -5.682 1.00 90.19 86 GLN A N 1
ATOM 652 C CA . GLN A 1 86 ? 9.373 2.569 -7.024 1.00 90.19 86 GLN A CA 1
ATOM 653 C C . GLN A 1 86 ? 10.497 3.249 -7.799 1.00 90.19 86 GLN A C 1
ATOM 655 O O . GLN A 1 86 ? 10.497 3.156 -9.028 1.00 90.19 86 GLN A O 1
ATOM 660 N N . GLU A 1 87 ? 11.388 3.968 -7.129 1.00 91.12 87 GLU A N 1
ATOM 661 C CA . GLU A 1 87 ? 12.551 4.596 -7.754 1.00 91.12 87 GLU A CA 1
ATOM 662 C C . GLU A 1 87 ? 13.578 3.534 -8.140 1.00 91.12 87 GLU A C 1
ATOM 664 O O . GLU A 1 87 ? 13.900 3.415 -9.323 1.00 91.12 87 GLU A O 1
ATOM 669 N N . GLU A 1 88 ? 13.934 2.639 -7.217 1.00 92.00 88 GLU A N 1
ATOM 670 C CA . GLU A 1 88 ? 14.828 1.508 -7.497 1.00 92.00 88 GLU A CA 1
ATOM 671 C C . GLU A 1 88 ? 14.302 0.617 -8.634 1.00 92.00 88 GLU A C 1
ATOM 673 O O . GLU A 1 88 ? 15.025 0.239 -9.564 1.00 92.00 88 GLU A O 1
ATOM 678 N N . ALA A 1 89 ? 12.999 0.315 -8.621 1.00 89.44 89 ALA A N 1
ATOM 679 C CA . ALA A 1 89 ? 12.379 -0.456 -9.691 1.00 89.44 89 ALA A CA 1
ATOM 680 C C . ALA A 1 89 ? 12.416 0.279 -11.038 1.00 89.44 89 ALA A C 1
ATOM 682 O O . ALA A 1 89 ? 12.476 -0.364 -12.079 1.00 89.44 89 ALA A O 1
ATOM 683 N N . LYS A 1 90 ? 12.367 1.615 -11.070 1.00 88.06 90 LYS A N 1
ATOM 684 C CA . LYS A 1 90 ? 12.530 2.354 -12.330 1.00 88.06 90 LYS A CA 1
ATOM 685 C C . LYS A 1 90 ? 13.973 2.302 -12.804 1.00 88.06 90 LYS A C 1
ATOM 687 O O . LYS A 1 90 ? 14.182 2.171 -14.006 1.00 88.06 90 LYS A O 1
ATOM 692 N N . ASP A 1 91 ? 14.946 2.390 -11.913 1.00 91.44 91 ASP A N 1
ATOM 693 C CA . ASP A 1 91 ? 16.358 2.453 -12.297 1.00 91.44 91 ASP A CA 1
ATOM 694 C C . ASP A 1 91 ? 16.890 1.119 -12.825 1.00 91.44 91 ASP A C 1
ATOM 696 O O . ASP A 1 91 ? 17.714 1.099 -13.737 1.00 91.44 91 ASP A O 1
ATOM 700 N N . THR A 1 92 ? 16.323 0.007 -12.361 1.00 93.94 92 THR A N 1
ATOM 701 C CA . THR A 1 92 ? 16.640 -1.344 -12.855 1.00 93.94 92 THR A CA 1
ATOM 702 C C . THR A 1 92 ? 16.033 -1.673 -14.224 1.00 93.94 92 THR A C 1
ATOM 704 O O . THR A 1 92 ? 16.474 -2.616 -14.884 1.00 93.94 92 THR A O 1
ATOM 707 N N . LEU A 1 93 ? 15.032 -0.918 -14.690 1.00 93.81 93 LEU A N 1
ATOM 708 C CA . LEU A 1 93 ? 14.359 -1.194 -15.961 1.00 93.81 93 LEU A CA 1
ATOM 709 C C . LEU A 1 93 ? 15.118 -0.614 -17.155 1.00 93.81 93 LEU A C 1
ATOM 711 O O . LEU A 1 93 ? 15.507 0.556 -17.184 1.00 93.81 93 LEU A O 1
ATOM 715 N N . THR A 1 94 ? 15.196 -1.406 -18.222 1.00 93.50 94 THR A N 1
ATOM 716 C CA . THR A 1 94 ? 15.685 -0.928 -19.522 1.00 93.50 94 THR A CA 1
ATOM 717 C C . THR A 1 94 ? 14.729 0.115 -20.129 1.00 93.50 94 THR A C 1
ATOM 719 O O . THR A 1 94 ? 13.530 0.112 -19.822 1.00 93.50 94 THR A O 1
ATOM 722 N N . PRO A 1 95 ? 15.192 0.985 -21.048 1.00 90.50 95 PRO A N 1
ATOM 723 C CA . PRO A 1 95 ? 14.335 1.986 -21.693 1.00 90.50 95 PRO A CA 1
ATOM 724 C C . PRO A 1 95 ? 13.089 1.395 -22.375 1.00 90.50 95 PRO A C 1
ATOM 726 O O . PRO A 1 95 ? 11.988 1.930 -22.234 1.00 90.50 95 PRO A O 1
ATOM 729 N N . ALA A 1 96 ? 13.229 0.247 -23.046 1.00 90.31 96 ALA A N 1
ATOM 730 C CA . ALA A 1 96 ? 12.107 -0.448 -23.679 1.00 90.31 96 ALA A CA 1
ATOM 731 C C . ALA A 1 96 ? 11.077 -0.954 -22.649 1.00 90.31 96 ALA A C 1
ATOM 733 O O . ALA A 1 96 ? 9.866 -0.849 -22.860 1.00 90.31 96 ALA A O 1
ATOM 734 N N . GLN A 1 97 ? 11.540 -1.458 -21.501 1.00 91.75 97 GLN A N 1
ATOM 735 C CA . GLN A 1 97 ? 10.660 -1.896 -20.416 1.00 91.75 97 GLN A CA 1
ATOM 736 C C . GLN A 1 97 ? 9.965 -0.714 -19.724 1.00 91.75 97 GLN A C 1
ATOM 738 O O . GLN A 1 97 ? 8.778 -0.820 -19.411 1.00 91.75 97 GLN A O 1
ATOM 743 N N . LYS A 1 98 ? 10.650 0.429 -19.552 1.00 90.56 98 LYS A N 1
ATOM 744 C CA . LYS A 1 98 ? 10.042 1.680 -19.060 1.00 90.56 98 LYS A CA 1
ATOM 745 C C . LYS A 1 98 ? 8.884 2.111 -19.957 1.00 90.56 98 LYS A C 1
ATOM 747 O O . LYS A 1 98 ? 7.793 2.377 -19.460 1.00 90.56 98 LYS A O 1
ATOM 752 N N . LEU A 1 99 ? 9.091 2.108 -21.274 1.00 91.00 99 LEU A N 1
ATOM 753 C CA . LEU A 1 99 ? 8.063 2.469 -22.252 1.00 91.00 99 LEU A CA 1
ATOM 754 C C . LEU A 1 99 ? 6.847 1.536 -22.169 1.00 91.00 99 LEU A C 1
ATOM 756 O O . LEU A 1 99 ? 5.711 2.005 -22.095 1.00 91.00 99 LEU A O 1
ATOM 760 N N . LYS A 1 100 ? 7.071 0.219 -22.077 1.00 93.25 100 LYS A N 1
ATOM 761 C CA . LYS A 1 100 ? 5.989 -0.759 -21.877 1.00 93.25 100 LYS A CA 1
ATOM 762 C C . LYS A 1 100 ? 5.229 -0.522 -20.567 1.00 93.25 100 LYS A C 1
ATOM 764 O O . LYS A 1 100 ? 4.004 -0.627 -20.536 1.00 93.25 100 LYS A O 1
ATOM 769 N N . LEU A 1 101 ? 5.935 -0.176 -19.490 1.00 90.69 101 LEU A N 1
ATOM 770 C CA . LEU A 1 101 ? 5.333 0.143 -18.196 1.00 90.69 101 LEU A CA 1
ATOM 771 C C . LEU A 1 101 ? 4.449 1.398 -18.272 1.00 90.69 101 LEU A C 1
ATOM 773 O O . LEU A 1 101 ? 3.353 1.391 -17.711 1.00 90.69 101 LEU A O 1
ATOM 777 N N . TYR A 1 102 ? 4.873 2.442 -18.993 1.00 88.69 102 TYR A N 1
ATOM 778 C CA . TYR A 1 102 ? 4.047 3.633 -19.232 1.00 88.69 102 TYR A CA 1
ATOM 779 C C . TYR A 1 102 ? 2.769 3.302 -20.008 1.00 88.69 102 TYR A C 1
ATOM 781 O O . TYR A 1 102 ? 1.681 3.645 -19.548 1.00 88.69 102 TYR A O 1
ATOM 789 N N . GLN A 1 103 ? 2.876 2.543 -21.102 1.00 90.88 103 GLN A N 1
ATOM 790 C CA . GLN A 1 103 ? 1.711 2.122 -21.891 1.00 90.88 103 GLN A CA 1
ATOM 791 C C . GLN A 1 103 ? 0.716 1.290 -21.072 1.00 90.88 103 GLN A C 1
ATOM 793 O O . GLN A 1 103 ? -0.497 1.443 -21.206 1.00 90.88 103 GLN A O 1
ATOM 798 N N . LEU A 1 104 ? 1.209 0.396 -20.208 1.00 92.38 104 LEU A N 1
ATOM 799 C CA . LEU A 1 104 ? 0.351 -0.398 -19.326 1.00 92.38 104 LEU A CA 1
ATOM 800 C C . LEU A 1 104 ? -0.365 0.474 -18.290 1.00 92.38 104 LEU A C 1
ATOM 802 O O . LEU A 1 104 ? -1.550 0.263 -18.031 1.00 92.38 104 LEU A O 1
ATOM 806 N N . LYS A 1 105 ? 0.330 1.461 -17.710 1.00 90.00 105 LYS A N 1
ATOM 807 C CA . LYS A 1 105 ? -0.279 2.410 -16.767 1.00 90.00 105 LYS A CA 1
ATOM 808 C C . LYS A 1 105 ? -1.381 3.232 -17.426 1.00 90.00 105 LYS A C 1
ATOM 810 O O . LYS A 1 105 ? -2.450 3.369 -16.836 1.00 90.00 105 LYS A O 1
ATOM 815 N N . GLU A 1 106 ? -1.138 3.733 -18.632 1.00 90.81 106 GLU A N 1
ATOM 816 C CA . GLU A 1 106 ? -2.105 4.524 -19.393 1.00 90.81 106 GLU A CA 1
ATOM 817 C C . GLU A 1 106 ? -3.360 3.708 -19.716 1.00 90.81 106 GLU A C 1
ATOM 819 O O . GLU A 1 106 ? -4.447 4.070 -19.261 1.00 90.81 106 GLU A O 1
ATOM 824 N N . LYS A 1 107 ? -3.195 2.529 -20.331 1.00 92.25 107 LYS A N 1
ATOM 825 C CA . LYS A 1 107 ? -4.301 1.601 -20.629 1.00 92.25 107 LYS A CA 1
ATOM 826 C C . LYS A 1 107 ? -5.117 1.248 -19.389 1.00 92.25 107 LYS A C 1
ATOM 828 O O . LYS A 1 107 ? -6.345 1.223 -19.430 1.00 92.25 107 LYS A O 1
ATOM 833 N N . ASN A 1 108 ? -4.453 0.968 -18.270 1.00 91.31 108 ASN A N 1
ATOM 834 C CA . ASN A 1 108 ? -5.152 0.662 -17.023 1.00 91.31 108 ASN A CA 1
ATOM 835 C C . ASN A 1 108 ? -5.907 1.881 -16.478 1.00 91.31 108 ASN A C 1
ATOM 837 O O . ASN A 1 108 ? -7.012 1.727 -15.960 1.00 91.31 108 ASN A O 1
ATOM 841 N N . SER A 1 109 ? -5.348 3.087 -16.607 1.00 91.00 109 SER A N 1
ATOM 842 C CA . SER A 1 109 ? -6.010 4.319 -16.172 1.00 91.00 109 SER A CA 1
ATOM 843 C C . SER A 1 109 ? -7.264 4.630 -16.994 1.00 91.00 109 SER A C 1
ATOM 845 O O . SER A 1 109 ? -8.277 5.038 -16.428 1.00 91.00 109 SER A O 1
ATOM 847 N N . GLU A 1 110 ? -7.230 4.379 -18.302 1.00 91.81 110 GLU A N 1
ATOM 848 C CA . GLU A 1 110 ? -8.371 4.543 -19.204 1.00 91.81 110 GLU A CA 1
ATOM 849 C C . GLU A 1 110 ? -9.472 3.537 -18.892 1.00 91.81 110 GLU A C 1
ATOM 851 O O . GLU A 1 110 ? -10.618 3.931 -18.685 1.00 91.81 110 GLU A O 1
ATOM 856 N N . LYS A 1 111 ? -9.118 2.253 -18.750 1.00 91.06 111 LYS A N 1
ATOM 857 C CA . LYS A 1 111 ? -10.062 1.204 -18.336 1.00 91.06 111 LYS A CA 1
ATOM 858 C C . LYS A 1 111 ? -10.752 1.550 -17.021 1.00 91.06 111 LYS A C 1
ATOM 860 O O . LYS A 1 111 ? -11.960 1.384 -16.892 1.00 91.06 111 LYS A O 1
ATOM 865 N N . LEU A 1 112 ? -9.997 2.069 -16.053 1.00 87.06 112 LEU A N 1
ATOM 866 C CA . LEU A 1 112 ? -10.544 2.465 -14.760 1.00 87.06 112 LEU A CA 1
ATOM 867 C C . LEU A 1 112 ? -11.489 3.672 -14.873 1.00 87.06 112 LEU A C 1
ATOM 869 O O . LEU A 1 112 ? -12.506 3.717 -14.183 1.00 87.06 112 LEU A O 1
ATOM 873 N N . LYS A 1 113 ? -11.179 4.649 -15.734 1.00 91.75 113 LYS A N 1
ATOM 874 C CA . LYS A 1 113 ? -12.077 5.782 -16.019 1.00 91.75 113 LYS A CA 1
ATOM 875 C C . LYS A 1 113 ? -13.365 5.314 -16.699 1.00 91.75 113 LYS A C 1
ATOM 877 O O . LYS A 1 113 ? -14.436 5.717 -16.258 1.00 91.75 113 LYS A O 1
ATOM 882 N N . ALA A 1 114 ? -13.260 4.442 -17.700 1.00 92.31 114 ALA A N 1
ATOM 883 C CA . ALA A 1 114 ? -14.407 3.876 -18.403 1.00 92.31 114 ALA A CA 1
ATOM 884 C C . ALA A 1 114 ? -15.321 3.089 -17.453 1.00 92.31 114 ALA A C 1
ATOM 886 O O . ALA A 1 114 ? -16.525 3.311 -17.443 1.00 92.31 114 ALA A O 1
ATOM 887 N N . LEU A 1 115 ? -14.752 2.249 -16.581 1.00 90.31 115 LEU A N 1
ATOM 888 C CA . LEU A 1 115 ? -15.525 1.498 -15.588 1.00 90.31 115 LEU A CA 1
ATOM 889 C C . LEU A 1 115 ? -16.253 2.435 -14.616 1.00 90.31 115 LEU A C 1
ATOM 891 O O . LEU A 1 115 ? -17.439 2.259 -14.367 1.00 90.31 115 LEU A O 1
ATOM 895 N N . LYS A 1 116 ? -15.583 3.483 -14.121 1.00 86.56 116 LYS A N 1
ATOM 896 C CA . LYS A 1 116 ? -16.229 4.495 -13.267 1.00 86.56 116 LYS A CA 1
ATOM 897 C C . LYS A 1 116 ? -17.371 5.224 -13.972 1.00 86.56 116 LYS A C 1
ATOM 899 O O . LYS A 1 116 ? -18.358 5.559 -13.328 1.00 86.56 116 LYS A O 1
ATOM 904 N N . GLN A 1 117 ? -17.227 5.505 -15.264 1.00 90.00 117 GLN A N 1
ATOM 905 C CA . GLN A 1 117 ? -18.284 6.134 -16.053 1.00 90.00 117 GLN A CA 1
ATOM 906 C C . GLN A 1 117 ? -19.459 5.182 -16.280 1.00 90.00 117 GLN A C 1
ATOM 908 O O . GLN A 1 117 ? -20.591 5.613 -16.104 1.00 90.00 117 GLN A O 1
ATOM 913 N N . ALA A 1 118 ? -19.198 3.909 -16.584 1.00 88.56 118 ALA A N 1
ATOM 914 C CA . ALA A 1 118 ? -20.230 2.887 -16.745 1.00 88.56 118 ALA A CA 1
ATOM 915 C C . ALA A 1 118 ? -21.034 2.682 -15.451 1.00 88.56 118 ALA A C 1
ATOM 917 O O . ALA A 1 118 ? -22.253 2.792 -15.482 1.00 88.56 118 ALA A O 1
ATOM 918 N N . VAL A 1 119 ? -20.358 2.521 -14.305 1.00 87.25 119 VAL A N 1
ATOM 919 C CA . VAL A 1 119 ? -21.014 2.410 -12.987 1.00 87.25 119 VAL A CA 1
ATOM 920 C C . VAL A 1 119 ? -21.858 3.651 -12.687 1.00 87.25 119 VAL A C 1
ATOM 922 O O . VAL A 1 119 ? -22.994 3.539 -12.244 1.00 87.25 119 VAL A O 1
ATOM 925 N N . LYS A 1 120 ? -21.340 4.850 -12.986 1.00 86.25 120 LYS A N 1
ATOM 926 C CA . LYS A 1 120 ? -22.096 6.093 -12.796 1.00 86.25 120 LYS A CA 1
ATOM 927 C C . LYS A 1 120 ? -23.304 6.194 -13.738 1.00 86.25 120 LYS A C 1
ATOM 929 O O . LYS A 1 120 ? -24.293 6.812 -13.369 1.00 86.25 120 LYS A O 1
ATOM 934 N N . GLN A 1 121 ? -23.229 5.657 -14.953 1.00 82.31 121 GLN A N 1
ATOM 935 C CA . GLN A 1 121 ? -24.355 5.641 -15.892 1.00 82.31 121 GLN A CA 1
ATOM 936 C C . GLN A 1 121 ? -25.430 4.632 -15.473 1.00 82.31 121 GLN A C 1
ATOM 938 O O . GLN A 1 121 ? -26.604 4.976 -15.540 1.00 82.31 121 GLN A O 1
ATOM 943 N N . GLU A 1 122 ? -25.039 3.453 -14.978 1.00 76.31 122 GLU A N 1
ATOM 944 C CA . GLU A 1 122 ? -25.949 2.474 -14.361 1.00 76.31 122 GLU A CA 1
ATOM 945 C C . GLU A 1 122 ? -26.670 3.063 -13.140 1.00 76.31 122 GLU A C 1
ATOM 947 O O . GLU A 1 122 ? -27.884 2.953 -13.028 1.00 76.31 122 GLU A O 1
ATOM 952 N N . GLU A 1 123 ? -25.951 3.760 -12.255 1.00 74.44 123 GLU A N 1
ATOM 953 C CA . GLU A 1 123 ? -26.530 4.354 -11.040 1.00 74.44 123 GLU A CA 1
ATOM 954 C C . GLU A 1 123 ? -27.506 5.514 -11.332 1.00 74.44 123 GLU A C 1
ATOM 956 O O . GLU A 1 123 ? -28.390 5.796 -10.527 1.00 74.44 123 GLU A O 1
ATOM 961 N N . ASN A 1 124 ? -27.374 6.193 -12.479 1.00 75.19 124 ASN A N 1
ATOM 962 C CA . ASN A 1 124 ? -28.232 7.325 -12.863 1.00 75.19 124 ASN A CA 1
ATOM 963 C C . ASN A 1 124 ? -29.393 6.948 -13.803 1.00 75.19 124 ASN A C 1
ATOM 965 O O . ASN A 1 124 ? -30.131 7.842 -14.218 1.00 75.19 124 ASN A O 1
ATOM 969 N N . ASN A 1 125 ? -29.559 5.670 -14.151 1.00 60.72 125 ASN A N 1
ATOM 970 C CA . ASN A 1 125 ? -30.633 5.196 -15.025 1.00 60.72 125 ASN A CA 1
ATOM 971 C C . ASN A 1 125 ? -31.453 4.106 -14.295 1.00 60.72 125 ASN A C 1
ATOM 973 O O . ASN A 1 125 ? -31.174 2.925 -14.503 1.00 60.72 125 ASN A O 1
ATOM 977 N N . PRO A 1 126 ? -32.378 4.493 -13.389 1.00 57.16 126 PRO A N 1
ATOM 978 C CA . PRO A 1 126 ? -33.191 3.560 -12.602 1.00 57.16 126 PRO A CA 1
ATOM 979 C C . PRO A 1 126 ? -34.190 2.757 -13.444 1.00 57.16 126 PRO A C 1
ATOM 981 O O . PRO A 1 126 ? -34.694 3.297 -14.457 1.00 57.16 126 PRO A O 1
#

Solvent-accessible surface area (backbone atoms only — not comparable to full-atom values): 8203 Å² total; per-residue (Å²): 140,86,80,89,83,78,87,83,92,79,86,79,82,82,78,83,77,84,83,78,86,84,85,88,78,83,88,80,79,79,78,77,75,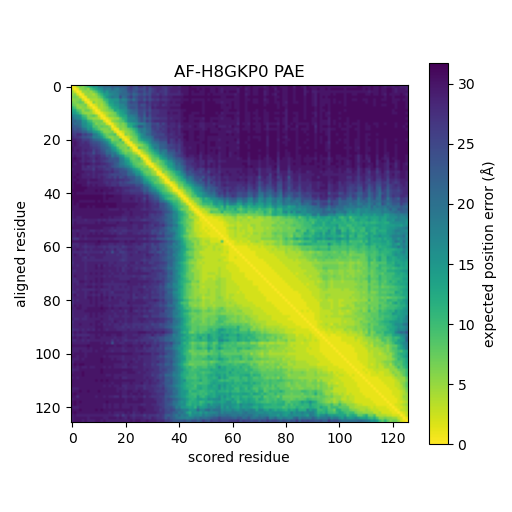79,80,80,88,76,84,80,71,87,82,68,47,69,65,54,49,52,53,49,50,35,61,78,66,66,54,50,72,68,55,47,50,53,49,53,53,53,50,51,55,50,53,51,53,52,48,52,54,49,52,54,53,50,51,55,56,54,71,74,44,51,72,71,55,48,52,52,51,50,54,50,51,51,55,51,52,51,52,52,52,52,51,54,51,51,54,53,51,56,72,73,57,130

Secondary structure (DSSP, 8-state):
----------------------------PPPPPPP------SSSHHHHHHHHHHHHTT--HHHHHHHHHHHHHHHHHHHHHHHHHHHHHHHTS-HHHHHHHHHHHHHHHHHHHHHHHHHHHHHT--

Foldseek 3Di:
DDDDDDDDDDDDDDDDDDDDDDDDDDDDDPPDDPDDPDDPDPDPVVVVVLVVVCVVVVPDPVRSVVVVVVVVVVVVVVVVVVVVVVVVVVVPDDPVRNVVVVVVVVVVVVVVVVVVVVVVVVVPPD

pLDDT: mean 73.91, std 19.51, range [38.44, 95.31]

Organism: NCBI:txid686340

Sequence (126 aa):
MNKTITSLILGLGITWTAFAETGQPAAESPPASPAVPAAPETGKHHGIKLKQLSQELGLSEEQESKFKALFKKHKQKIKEIREEGQEEAKDTLTPAQKLKLYQLKEKNSEKLKALKQAVKQEENNP

Near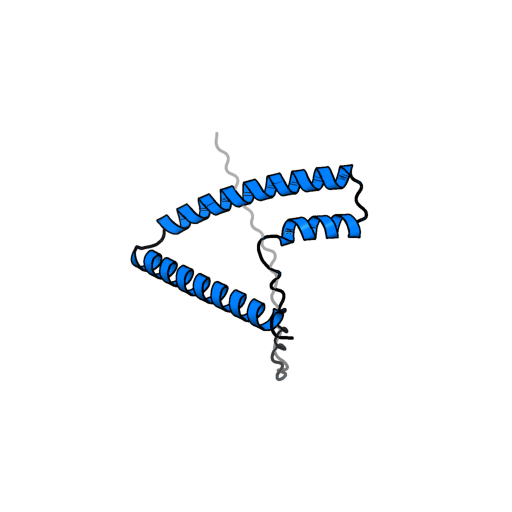est PDB structures (foldseek):
  6zxf-assembly1_J  TM=3.209E-01  e=9.538E+00  Homo sapiens

Radius of gyration: 29.25 Å; Cα contacts (8 Å, |Δi|>4): 7; chains: 1; bounding box: 84×60×48 Å

Mean predicted aligned error: 18.06 Å